Protein AF-A0A4Z0P5J8-F1 (afdb_monomer_lite)

Structure (mmCIF, N/CA/C/O backbone):
data_AF-A0A4Z0P5J8-F1
#
_entry.id   AF-A0A4Z0P5J8-F1
#
loop_
_atom_site.group_PDB
_atom_site.id
_atom_site.type_symbol
_atom_site.label_atom_id
_atom_site.label_alt_id
_atom_site.label_comp_id
_atom_site.label_asym_id
_atom_site.label_entity_id
_atom_site.label_seq_id
_atom_site.pdbx_PDB_ins_code
_atom_site.Cartn_x
_atom_site.Cartn_y
_atom_site.Cartn_z
_atom_site.occupancy
_atom_site.B_iso_or_equiv
_atom_site.auth_seq_id
_atom_site.auth_comp_id
_atom_site.auth_asym_id
_atom_site.auth_atom_id
_atom_site.pdbx_PDB_model_num
ATOM 1 N N . MET A 1 1 ? 1.317 -17.198 -16.810 1.00 52.41 1 MET A N 1
ATOM 2 C CA . MET A 1 1 ? 0.737 -15.903 -16.375 1.00 52.41 1 MET A CA 1
ATOM 3 C C . MET A 1 1 ? -0.678 -16.051 -15.799 1.00 52.41 1 MET A C 1
ATOM 5 O O . MET A 1 1 ? -0.883 -15.628 -14.674 1.00 52.41 1 MET A O 1
ATOM 9 N N . LYS A 1 2 ? -1.619 -16.729 -16.479 1.00 52.84 2 LYS A N 1
ATOM 10 C CA . LYS A 1 2 ? -3.013 -16.937 -16.008 1.00 52.84 2 LYS A CA 1
ATOM 11 C C . LYS A 1 2 ? -3.185 -17.664 -14.656 1.00 52.84 2 LYS A C 1
ATOM 13 O O . LYS A 1 2 ? -4.111 -17.359 -13.9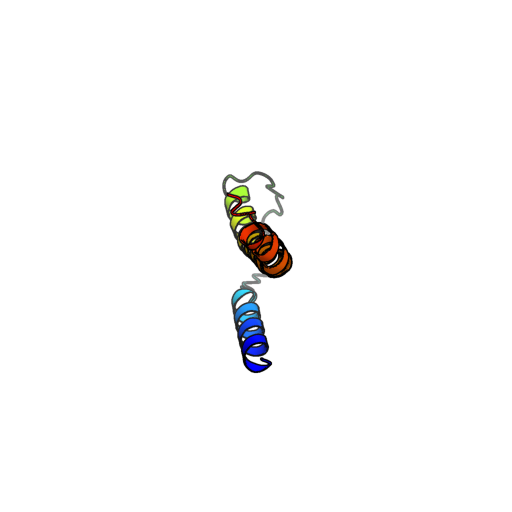14 1.00 52.84 2 LYS A O 1
ATOM 18 N N . ALA A 1 3 ? -2.296 -18.602 -14.324 1.00 57.22 3 ALA A N 1
ATOM 19 C CA . ALA A 1 3 ? -2.373 -19.350 -13.062 1.00 57.22 3 ALA A CA 1
ATOM 20 C C . ALA A 1 3 ? -2.002 -18.500 -11.830 1.00 57.22 3 ALA A C 1
ATOM 22 O O . ALA A 1 3 ? -2.603 -18.649 -10.771 1.00 57.22 3 ALA A O 1
ATOM 23 N N . LEU A 1 4 ? -1.066 -17.557 -11.993 1.00 64.25 4 LEU A N 1
ATOM 24 C CA . LEU A 1 4 ? -0.665 -16.619 -10.938 1.00 64.25 4 LEU A CA 1
ATOM 25 C C . LEU A 1 4 ? -1.778 -15.613 -10.635 1.00 64.25 4 LEU A C 1
ATOM 27 O O . LEU A 1 4 ? -2.062 -15.338 -9.475 1.00 64.25 4 LEU A O 1
ATOM 31 N N . THR A 1 5 ? -2.456 -15.115 -11.673 1.00 68.75 5 THR A N 1
ATOM 32 C CA . THR A 1 5 ? -3.602 -14.211 -11.508 1.00 68.75 5 THR A CA 1
ATOM 33 C C . THR A 1 5 ? -4.790 -14.905 -10.850 1.00 68.75 5 THR A C 1
ATOM 35 O O . THR A 1 5 ? -5.454 -14.300 -10.016 1.00 68.75 5 THR A O 1
ATOM 38 N N . ALA A 1 6 ? -5.032 -16.180 -11.176 1.00 70.31 6 ALA A N 1
ATOM 39 C CA . ALA A 1 6 ? -6.083 -16.966 -10.538 1.00 70.31 6 ALA A CA 1
ATOM 40 C C . ALA A 1 6 ? -5.778 -17.197 -9.051 1.00 70.31 6 ALA A C 1
ATOM 42 O O . ALA A 1 6 ? -6.617 -16.878 -8.219 1.00 70.31 6 ALA A O 1
ATOM 43 N N . GLY A 1 7 ? -4.560 -17.638 -8.708 1.00 74.94 7 GLY A N 1
ATOM 44 C CA . GLY A 1 7 ? -4.156 -17.853 -7.314 1.00 74.94 7 GLY A CA 1
ATOM 45 C C . GLY A 1 7 ? -4.197 -16.581 -6.462 1.00 74.94 7 GLY A C 1
ATOM 46 O O . GLY A 1 7 ? -4.654 -16.624 -5.322 1.00 74.94 7 GLY A O 1
ATOM 47 N N . LEU A 1 8 ? -3.804 -15.435 -7.030 1.00 76.56 8 LEU A N 1
ATOM 48 C CA . LEU A 1 8 ? -3.898 -14.137 -6.358 1.00 76.56 8 LEU A CA 1
ATOM 49 C C . LEU A 1 8 ? -5.357 -13.731 -6.102 1.00 76.56 8 LEU A C 1
ATOM 51 O O . LEU A 1 8 ? -5.684 -13.295 -5.003 1.00 76.56 8 LEU A O 1
ATOM 55 N N . LEU A 1 9 ? -6.241 -13.912 -7.089 1.00 73.88 9 LEU A N 1
ATOM 56 C CA . LEU A 1 9 ? -7.672 -13.627 -6.945 1.00 73.88 9 LEU A CA 1
ATOM 57 C C . LEU A 1 9 ? -8.334 -14.539 -5.909 1.00 73.88 9 LEU A C 1
ATOM 59 O O . LEU A 1 9 ? -9.152 -14.065 -5.128 1.00 73.88 9 LEU A O 1
ATOM 63 N N . THR A 1 10 ? -7.966 -15.822 -5.864 1.00 74.56 10 THR A N 1
ATOM 64 C CA . THR A 1 10 ? -8.502 -16.768 -4.875 1.00 74.56 10 THR A CA 1
ATOM 65 C C . THR A 1 10 ? -8.014 -16.439 -3.465 1.00 74.56 10 THR A C 1
ATOM 67 O O . THR A 1 10 ? -8.820 -16.415 -2.538 1.00 74.56 10 THR A O 1
ATOM 70 N N . ALA A 1 11 ? -6.729 -16.112 -3.298 1.00 73.31 11 ALA A N 1
ATOM 71 C CA . ALA A 1 11 ? -6.176 -15.678 -2.015 1.00 73.31 11 ALA A CA 1
ATOM 72 C C . ALA A 1 11 ? -6.823 -14.372 -1.525 1.00 73.31 11 ALA A C 1
ATOM 74 O O . ALA A 1 11 ? -7.140 -14.246 -0.345 1.00 73.31 11 ALA A O 1
ATOM 75 N N . LEU A 1 12 ? -7.090 -13.434 -2.438 1.00 74.25 12 LEU A N 1
ATOM 76 C CA . LEU A 1 12 ? -7.779 -12.182 -2.139 1.00 74.25 12 LEU A CA 1
ATOM 77 C C . LEU A 1 12 ? -9.240 -12.418 -1.721 1.00 74.25 12 LEU A C 1
ATOM 79 O O . LEU A 1 12 ? -9.711 -11.809 -0.766 1.00 74.25 12 LEU A O 1
ATOM 83 N N . PHE A 1 13 ? -9.941 -13.346 -2.379 1.00 67.62 13 PHE A N 1
ATOM 84 C CA . PHE A 1 13 ? -11.312 -13.720 -2.018 1.00 67.62 13 PHE A CA 1
ATOM 85 C C . PHE A 1 13 ? -11.400 -14.401 -0.645 1.00 67.62 13 PHE A C 1
ATOM 87 O O . PHE A 1 13 ? -12.349 -14.162 0.098 1.00 67.62 13 PHE A O 1
ATOM 94 N N . LEU A 1 14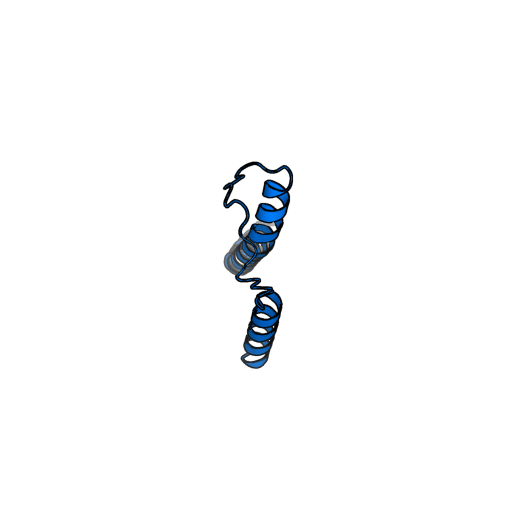 ? -10.403 -15.217 -0.290 1.00 66.19 14 LEU A N 1
ATOM 95 C CA . LEU A 1 14 ? -10.295 -15.856 1.025 1.00 66.19 14 LEU A CA 1
ATOM 96 C C . LEU A 1 14 ? -9.964 -14.856 2.141 1.00 66.19 14 LEU A C 1
ATOM 98 O O . LEU A 1 14 ? -10.471 -15.005 3.248 1.00 66.19 14 LEU A O 1
ATOM 102 N N . LEU A 1 15 ? -9.177 -13.815 1.850 1.00 62.97 15 LEU A N 1
ATOM 103 C CA . LEU A 1 15 ? -8.861 -12.751 2.811 1.00 62.97 15 LEU A CA 1
ATOM 104 C C . LEU 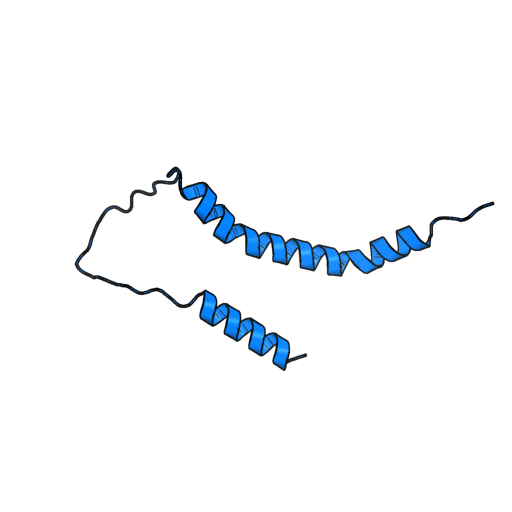A 1 15 ? -10.051 -11.812 3.085 1.00 62.97 15 LEU A C 1
ATOM 106 O O . LEU A 1 15 ? -10.134 -11.227 4.160 1.00 62.97 15 LEU A O 1
ATOM 110 N N . ILE A 1 16 ? -10.960 -11.666 2.114 1.00 61.53 16 ILE A N 1
ATOM 111 C CA . ILE A 1 16 ? -12.149 -10.791 2.173 1.00 61.53 16 ILE A CA 1
ATOM 112 C C . ILE A 1 16 ? -13.410 -11.576 2.601 1.00 61.53 16 ILE A C 1
ATOM 114 O O . ILE A 1 16 ? -14.499 -11.011 2.707 1.00 61.53 16 ILE A O 1
ATOM 118 N N . GLY A 1 17 ? -13.277 -12.882 2.873 1.00 53.19 17 GLY A N 1
ATOM 119 C CA . GLY A 1 17 ? -14.375 -13.746 3.304 1.00 53.19 17 GLY A CA 1
ATOM 120 C C . GLY A 1 17 ? -15.172 -13.117 4.457 1.00 53.19 17 GLY A C 1
ATOM 121 O O . GLY A 1 17 ? -14.582 -12.673 5.445 1.00 53.19 17 GLY A O 1
ATOM 122 N N . PRO A 1 18 ? -16.511 -13.041 4.349 1.00 52.88 18 PRO A N 1
ATOM 123 C CA . PRO A 1 18 ? -17.313 -12.290 5.289 1.00 52.88 18 PRO A CA 1
ATOM 124 C C . PRO A 1 18 ? -17.320 -13.057 6.606 1.00 52.88 18 PRO A C 1
ATOM 126 O O . PRO A 1 18 ? -17.859 -14.161 6.695 1.00 52.88 18 PRO A O 1
ATOM 129 N N . VAL A 1 19 ? -16.764 -12.460 7.654 1.00 53.19 19 VAL A N 1
ATOM 130 C CA . VAL A 1 19 ? -17.022 -12.865 9.040 1.00 53.19 19 VAL A CA 1
ATOM 131 C C . VAL A 1 19 ? -18.474 -12.486 9.361 1.00 53.19 19 VAL A C 1
ATOM 133 O O . VAL A 1 19 ? -18.775 -11.521 10.058 1.00 53.19 19 VAL A O 1
ATOM 136 N N . ALA A 1 20 ? -19.414 -13.203 8.746 1.00 52.09 20 ALA A N 1
ATOM 137 C CA . ALA A 1 20 ? -20.847 -13.003 8.873 1.00 52.09 20 ALA A CA 1
ATOM 138 C C . ALA A 1 20 ? -21.348 -13.671 10.159 1.00 52.09 20 ALA A C 1
ATOM 140 O O . ALA A 1 20 ? -22.053 -14.675 10.132 1.00 52.09 20 ALA A O 1
ATOM 141 N N . LEU A 1 21 ? -21.011 -13.082 11.305 1.00 52.75 21 LEU A N 1
ATOM 142 C CA . LEU A 1 21 ? -21.705 -13.325 12.571 1.00 52.75 21 LEU A CA 1
ATOM 143 C C . LEU A 1 21 ? -22.927 -12.398 12.641 1.00 52.75 21 LEU A C 1
ATOM 145 O O . LEU A 1 21 ? -22.981 -11.419 13.381 1.00 52.75 21 LEU A O 1
ATOM 149 N N . ALA A 1 22 ? -23.916 -12.686 11.795 1.00 47.06 22 ALA A N 1
ATOM 150 C CA . ALA A 1 22 ? -25.178 -11.960 11.746 1.00 47.06 22 ALA A CA 1
ATOM 151 C C . ALA A 1 22 ? -26.121 -12.415 12.879 1.00 47.06 22 ALA A C 1
ATOM 153 O O . ALA A 1 22 ? -27.062 -13.176 12.658 1.00 47.06 22 ALA A O 1
ATOM 154 N N . CYS A 1 23 ? -25.907 -11.917 14.099 1.00 54.22 23 CYS A N 1
ATOM 155 C CA . CYS A 1 23 ? -26.900 -12.007 15.174 1.00 54.22 23 CYS A CA 1
ATOM 156 C C . CYS A 1 23 ? -28.009 -10.966 14.956 1.00 54.22 23 CYS A C 1
ATOM 158 O O . CYS A 1 23 ? -27.874 -9.798 15.319 1.00 54.22 23 CYS A O 1
ATOM 160 N N . ARG A 1 24 ? -29.140 -11.396 14.379 1.00 55.78 24 ARG A N 1
ATOM 161 C CA . ARG A 1 24 ? -30.301 -10.539 14.053 1.00 55.78 24 ARG A CA 1
ATOM 162 C C . ARG A 1 24 ? -30.977 -9.845 15.248 1.00 55.78 24 ARG A C 1
ATOM 164 O O . ARG A 1 24 ? -31.752 -8.923 15.022 1.00 55.78 24 ARG A O 1
ATOM 171 N N . VAL A 1 25 ? -30.699 -10.256 16.487 1.00 57.41 25 VAL A N 1
ATOM 172 C CA . VAL A 1 25 ? -31.331 -9.703 17.709 1.00 57.41 25 VAL A CA 1
ATOM 173 C C . VAL A 1 25 ? -30.355 -8.858 18.548 1.00 57.41 25 VAL A C 1
ATOM 175 O O . VAL A 1 25 ? -30.740 -8.235 19.532 1.00 57.41 25 VAL A O 1
ATOM 178 N N . CYS A 1 26 ? -29.098 -8.724 18.121 1.00 55.78 26 CYS A N 1
ATOM 179 C CA . CYS A 1 26 ? -28.111 -7.873 18.781 1.00 55.78 26 CYS A CA 1
ATOM 180 C C . CYS A 1 26 ? -28.028 -6.511 18.078 1.00 55.78 26 CYS A C 1
ATOM 182 O O . CYS A 1 26 ? -27.128 -6.266 17.280 1.00 55.78 26 CYS A O 1
ATOM 184 N N . ARG A 1 27 ? -28.947 -5.585 18.360 1.00 65.75 27 ARG A N 1
ATOM 185 C CA . ARG A 1 27 ? -28.682 -4.159 18.091 1.00 65.75 27 ARG A CA 1
ATOM 186 C C . ARG A 1 27 ? -27.768 -3.632 19.203 1.00 65.75 27 ARG A C 1
ATOM 188 O O . ARG A 1 27 ? -28.197 -3.622 20.353 1.00 65.75 27 ARG A O 1
ATOM 195 N N . PRO A 1 28 ? -26.567 -3.118 18.885 1.00 54.44 28 PRO A N 1
ATOM 196 C CA . PRO A 1 28 ? -26.178 -1.878 19.551 1.00 54.44 28 PRO A CA 1
ATOM 197 C C . PRO A 1 28 ? -25.422 -0.897 18.644 1.00 54.44 28 PRO A C 1
ATOM 199 O O . PRO A 1 28 ? -24.494 -1.246 17.927 1.00 54.44 28 PRO A O 1
ATOM 202 N N . LYS A 1 29 ? -25.869 0.361 18.732 1.00 52.47 29 LYS A N 1
ATOM 203 C CA . LYS A 1 29 ? -25.172 1.614 18.412 1.00 52.47 29 LYS A CA 1
ATOM 204 C C . LYS A 1 29 ? -24.270 1.597 17.175 1.00 52.47 29 LYS A C 1
ATOM 206 O O . LYS A 1 29 ? -23.063 1.409 17.258 1.00 52.47 29 LYS A O 1
ATOM 211 N N . VAL A 1 30 ? -24.845 2.043 16.060 1.00 55.53 30 VAL A N 1
ATOM 212 C CA . VAL A 1 30 ? -24.081 2.759 15.029 1.00 55.53 30 VAL A CA 1
ATOM 213 C C . VAL A 1 30 ? -23.711 4.135 15.605 1.00 55.53 30 VAL A C 1
ATOM 215 O O . VAL A 1 30 ? -24.208 5.167 15.171 1.00 55.53 30 VAL A O 1
ATOM 218 N N . GLN A 1 31 ? -22.894 4.166 16.661 1.00 51.12 31 GLN A N 1
ATOM 219 C CA . GLN A 1 31 ? -22.045 5.324 16.875 1.00 51.12 31 GLN A CA 1
ATOM 220 C C . GLN A 1 31 ? -21.009 5.209 15.770 1.00 51.12 31 GLN A C 1
ATOM 222 O O . GLN A 1 31 ? -20.136 4.345 15.819 1.00 51.12 31 GLN A O 1
ATOM 227 N N . ALA A 1 32 ? -21.134 6.059 14.755 1.00 56.81 32 ALA A N 1
ATOM 228 C CA . ALA A 1 32 ? -19.999 6.452 13.943 1.00 56.81 32 ALA A CA 1
ATOM 229 C C . ALA A 1 32 ? -18.999 7.126 14.894 1.00 56.81 32 ALA A C 1
ATOM 231 O O . ALA A 1 32 ? -18.920 8.346 15.003 1.00 56.81 32 ALA A O 1
ATOM 232 N N . ALA A 1 33 ? -18.302 6.319 15.686 1.00 52.53 33 ALA A N 1
ATOM 233 C CA . ALA A 1 33 ? -17.187 6.741 16.494 1.00 52.53 33 ALA A CA 1
ATOM 234 C C . ALA A 1 33 ? -16.021 6.882 15.514 1.00 52.53 33 ALA A C 1
ATOM 236 O O . ALA A 1 33 ? -15.156 6.022 15.405 1.00 52.53 33 ALA A O 1
ATOM 237 N N . ILE A 1 34 ? -16.069 7.962 14.730 1.00 53.59 34 ILE A N 1
ATOM 238 C CA . ILE A 1 34 ? -15.060 8.328 13.727 1.00 53.59 34 ILE A CA 1
ATOM 239 C C . ILE A 1 34 ? -13.692 8.546 14.410 1.00 53.59 34 ILE A C 1
ATOM 241 O O . ILE A 1 34 ? -12.655 8.518 13.761 1.00 53.59 34 ILE A O 1
ATOM 245 N N . HIS A 1 35 ? -13.677 8.691 15.740 1.00 55.12 35 HIS A N 1
ATOM 246 C CA . HIS A 1 35 ? -12.480 8.870 16.555 1.00 55.12 35 HIS A CA 1
ATOM 247 C C . HIS A 1 35 ? -12.482 7.927 17.767 1.00 55.12 35 HIS A C 1
ATOM 249 O O . HIS A 1 35 ? -12.501 8.366 18.914 1.00 55.12 35 HIS A O 1
ATOM 255 N N . THR A 1 36 ? -12.507 6.613 17.539 1.00 68.00 36 THR A N 1
ATOM 256 C CA . THR A 1 36 ? -11.998 5.675 18.554 1.00 68.00 36 THR A CA 1
ATOM 257 C C . THR A 1 36 ? -10.468 5.648 18.488 1.00 68.00 36 THR A C 1
ATOM 259 O O . THR A 1 36 ? -9.912 5.893 17.415 1.00 68.00 36 THR A O 1
ATOM 262 N N . PRO A 1 37 ? -9.756 5.332 19.585 1.00 67.31 37 PRO A N 1
ATOM 263 C CA . PRO A 1 37 ? -8.299 5.150 19.532 1.00 67.31 37 PRO A CA 1
ATOM 264 C C . PRO A 1 37 ? -7.883 4.086 18.498 1.00 67.31 37 PRO A C 1
ATOM 266 O O . PRO A 1 37 ? -6.828 4.193 17.881 1.00 67.31 37 PRO A O 1
ATOM 269 N N . GLU A 1 38 ? -8.768 3.123 18.232 1.00 73.88 38 GLU A N 1
ATOM 270 C CA . GLU A 1 38 ? -8.571 2.051 17.252 1.00 73.88 38 GLU A CA 1
ATOM 271 C C . GLU A 1 38 ? -8.827 2.476 15.795 1.00 73.88 38 GLU A C 1
ATOM 273 O O . GLU A 1 38 ? -8.493 1.744 14.864 1.00 73.88 38 GLU A O 1
ATOM 278 N N . TYR A 1 39 ? -9.419 3.653 15.559 1.00 74.38 39 TYR A N 1
ATOM 279 C CA . TYR A 1 39 ? -9.787 4.116 14.217 1.00 74.38 39 TYR A CA 1
ATOM 280 C C . TYR A 1 39 ? -8.568 4.220 13.301 1.00 74.38 39 TYR A C 1
ATOM 282 O O . TYR A 1 39 ? -8.596 3.725 12.177 1.00 74.38 39 TYR A O 1
ATOM 290 N N . THR A 1 40 ? -7.477 4.809 13.792 1.00 77.56 40 THR A N 1
ATOM 291 C CA . THR A 1 40 ? -6.241 4.975 13.018 1.00 77.56 40 THR A CA 1
ATOM 292 C C . THR A 1 40 ? -5.617 3.628 12.670 1.00 77.56 40 THR A C 1
ATOM 294 O O . THR A 1 40 ? -5.149 3.446 11.550 1.00 77.56 40 THR A O 1
ATOM 297 N N . VAL A 1 41 ? -5.647 2.669 13.600 1.00 80.75 41 VAL A N 1
ATOM 298 C CA . VAL A 1 41 ? -5.100 1.322 13.389 1.00 80.75 41 VAL A CA 1
ATOM 299 C C . VAL A 1 41 ? -5.930 0.569 12.352 1.00 80.75 41 VAL A C 1
ATOM 301 O O . VAL A 1 41 ? -5.372 0.011 11.406 1.00 80.75 41 VAL A O 1
ATOM 304 N N . ASN A 1 42 ? -7.258 0.617 12.456 1.00 82.12 42 ASN A N 1
ATOM 305 C CA . ASN A 1 42 ? -8.148 0.000 11.474 1.00 82.12 42 ASN A CA 1
ATOM 306 C C . ASN A 1 42 ? -7.999 0.642 10.091 1.00 82.12 42 ASN A C 1
ATOM 308 O O . ASN A 1 42 ? -7.910 -0.067 9.089 1.00 82.12 42 ASN A O 1
ATOM 312 N N . LEU A 1 43 ? -7.930 1.974 10.031 1.00 83.25 43 LEU A N 1
ATOM 313 C CA . LEU A 1 43 ? -7.768 2.707 8.781 1.00 83.25 43 LEU A CA 1
ATOM 314 C C . LEU A 1 43 ? -6.417 2.399 8.131 1.00 83.25 43 LEU A C 1
ATOM 316 O O . LEU A 1 43 ? -6.361 2.165 6.927 1.00 83.25 43 LEU A O 1
ATOM 320 N N . LEU A 1 44 ? -5.344 2.335 8.923 1.00 86.19 44 LEU A N 1
ATOM 321 C CA . LEU A 1 44 ? -4.020 1.949 8.450 1.00 86.19 44 LEU A CA 1
ATOM 322 C C . LEU A 1 44 ? -4.025 0.512 7.928 1.00 86.19 44 LEU A C 1
ATOM 324 O O . LEU A 1 44 ? -3.547 0.278 6.828 1.00 86.19 44 LEU A O 1
ATOM 328 N N . THR A 1 45 ? -4.617 -0.434 8.656 1.00 85.69 45 THR A N 1
ATOM 329 C CA . THR A 1 45 ? -4.718 -1.839 8.220 1.00 85.69 45 THR A CA 1
ATOM 330 C C . THR A 1 45 ? -5.451 -1.967 6.880 1.00 85.69 45 THR A C 1
ATOM 332 O O . THR A 1 45 ? -5.095 -2.809 6.058 1.00 85.69 45 THR A O 1
ATOM 335 N N . LEU A 1 46 ? -6.436 -1.098 6.628 1.00 85.44 46 LEU A N 1
ATOM 336 C CA . LEU A 1 46 ? -7.191 -1.067 5.378 1.00 85.44 46 LEU A CA 1
ATOM 337 C C . LEU A 1 46 ? -6.430 -0.375 4.233 1.00 85.44 46 LEU A C 1
ATOM 339 O O . LEU A 1 46 ? -6.417 -0.875 3.109 1.00 85.44 46 LEU A O 1
ATOM 343 N N . LEU A 1 47 ? -5.796 0.772 4.498 1.00 91.00 47 LEU A N 1
ATOM 344 C CA . LEU A 1 47 ? -5.109 1.573 3.477 1.00 91.00 47 LEU A CA 1
ATOM 345 C C . LEU A 1 47 ? -3.710 1.057 3.140 1.00 91.00 47 LEU A C 1
ATOM 347 O O . LEU A 1 47 ? -3.271 1.220 2.005 1.00 91.00 47 LEU A O 1
ATOM 351 N N . LEU A 1 48 ? -3.006 0.446 4.091 1.00 91.38 48 LEU A N 1
ATOM 352 C CA . LEU A 1 48 ? -1.642 -0.048 3.917 1.00 91.38 48 LEU A CA 1
ATOM 353 C C . LEU A 1 48 ? -1.494 -1.015 2.728 1.00 91.38 48 LEU A C 1
ATOM 355 O O . LEU A 1 48 ? -0.610 -0.770 1.905 1.00 91.38 48 LEU A O 1
ATOM 359 N N . PRO A 1 49 ? -2.333 -2.060 2.557 1.00 87.31 49 PRO A N 1
ATOM 360 C CA . PRO A 1 49 ? -2.209 -2.949 1.403 1.00 87.31 49 PRO A CA 1
ATOM 361 C C . PRO A 1 49 ? -2.483 -2.223 0.080 1.00 87.31 49 PRO A C 1
ATOM 363 O O . PRO A 1 49 ? -1.803 -2.483 -0.910 1.00 87.31 49 PRO A O 1
ATOM 366 N N . VAL A 1 50 ? -3.426 -1.275 0.062 1.00 93.25 50 VAL A N 1
ATOM 367 C CA . VAL A 1 50 ? -3.745 -0.477 -1.132 1.00 93.25 50 VAL A CA 1
ATOM 368 C C . VAL A 1 50 ? -2.574 0.436 -1.499 1.00 93.25 50 VAL A C 1
ATOM 370 O O . VAL A 1 50 ? -2.141 0.453 -2.650 1.00 93.25 50 VAL A O 1
ATOM 373 N N . GLY A 1 51 ? -2.014 1.149 -0.520 1.00 93.12 51 GLY A N 1
ATOM 374 C CA . GLY A 1 51 ? -0.846 2.009 -0.703 1.00 93.12 51 GLY A CA 1
ATOM 375 C C . GLY A 1 51 ? 0.383 1.229 -1.170 1.00 93.12 51 GLY A C 1
ATOM 376 O O . GLY A 1 51 ? 1.069 1.664 -2.093 1.00 93.12 51 GLY A O 1
ATOM 377 N N . ALA A 1 52 ? 0.621 0.042 -0.604 1.00 94.19 52 ALA A N 1
ATOM 378 C CA . ALA A 1 52 ? 1.695 -0.846 -1.038 1.00 94.19 52 ALA A CA 1
ATOM 379 C C . ALA A 1 52 ? 1.520 -1.285 -2.500 1.00 94.19 52 ALA A C 1
ATOM 381 O O . ALA A 1 52 ? 2.479 -1.241 -3.271 1.00 94.19 52 ALA A O 1
ATOM 382 N N . LEU A 1 53 ? 0.298 -1.648 -2.908 1.00 93.12 53 LEU A N 1
ATOM 383 C CA . LEU A 1 53 ? 0.000 -2.025 -4.292 1.00 93.12 53 LEU A CA 1
ATOM 384 C C . LEU A 1 53 ? 0.238 -0.865 -5.267 1.00 93.12 53 LEU A C 1
ATOM 386 O O . LEU A 1 53 ? 0.825 -1.063 -6.330 1.00 93.12 53 LEU A O 1
ATOM 390 N N . LEU A 1 54 ? -0.189 0.345 -4.893 1.00 94.00 54 LEU A N 1
ATOM 391 C CA . LEU A 1 54 ? -0.004 1.554 -5.697 1.00 94.00 54 LEU A CA 1
ATOM 392 C C . LEU A 1 54 ? 1.475 1.914 -5.849 1.00 94.00 54 LEU A C 1
ATOM 394 O O . LEU A 1 54 ? 1.920 2.204 -6.959 1.00 94.00 54 LEU A O 1
ATOM 398 N N . LEU A 1 55 ? 2.250 1.852 -4.763 1.00 93.62 55 LEU A N 1
ATOM 399 C CA . LEU A 1 55 ? 3.693 2.081 -4.810 1.00 93.62 55 LEU A CA 1
ATOM 400 C C . LEU A 1 55 ? 4.397 1.043 -5.683 1.00 93.62 55 LEU A C 1
ATOM 402 O O . LEU A 1 55 ? 5.235 1.406 -6.503 1.00 93.62 55 LEU A O 1
ATOM 406 N N . LEU A 1 56 ? 4.035 -0.234 -5.559 1.00 93.75 56 LEU A N 1
ATOM 407 C CA . LEU A 1 56 ? 4.625 -1.299 -6.364 1.00 93.75 56 LEU A CA 1
ATOM 408 C C . LEU A 1 56 ? 4.306 -1.106 -7.852 1.00 93.75 56 LEU A C 1
ATOM 410 O O . LEU A 1 56 ? 5.206 -1.192 -8.688 1.00 93.75 56 LEU A O 1
ATOM 414 N N . ALA A 1 57 ? 3.061 -0.760 -8.185 1.00 91.88 57 ALA A N 1
ATOM 415 C CA . ALA A 1 57 ? 2.664 -0.430 -9.551 1.00 91.88 57 ALA A CA 1
ATOM 416 C C . ALA A 1 57 ? 3.440 0.779 -10.099 1.00 91.88 57 ALA A C 1
ATOM 418 O O . ALA A 1 57 ? 3.941 0.727 -11.222 1.00 91.88 57 ALA A O 1
ATOM 419 N N . ALA A 1 58 ? 3.599 1.837 -9.299 1.00 92.69 58 ALA A N 1
ATOM 420 C CA . ALA A 1 58 ? 4.373 3.015 -9.679 1.00 92.69 58 ALA A CA 1
ATOM 421 C C . ALA A 1 58 ? 5.850 2.670 -9.924 1.00 92.69 58 ALA A C 1
ATOM 423 O O . ALA A 1 58 ? 6.408 3.064 -10.946 1.00 92.69 58 ALA A O 1
ATOM 424 N N . VAL A 1 59 ? 6.477 1.889 -9.041 1.00 91.69 59 VAL A N 1
ATOM 425 C CA . VAL A 1 59 ? 7.869 1.447 -9.208 1.00 91.69 59 VAL A CA 1
ATOM 426 C C . VAL A 1 59 ? 8.026 0.640 -10.489 1.00 91.69 59 VAL A C 1
ATOM 428 O O . VAL A 1 59 ? 8.923 0.935 -11.269 1.00 91.69 59 VAL A O 1
ATOM 431 N N . VAL A 1 60 ? 7.150 -0.331 -10.755 1.00 93.06 60 VAL A N 1
ATOM 432 C CA . VAL A 1 60 ? 7.211 -1.136 -11.986 1.00 93.06 60 VAL A CA 1
ATOM 433 C C . VAL A 1 60 ? 7.042 -0.261 -13.231 1.00 93.06 60 VAL A C 1
ATOM 435 O O . VAL A 1 60 ? 7.762 -0.449 -14.211 1.00 93.06 60 VAL A O 1
ATOM 438 N N . PHE A 1 61 ? 6.139 0.719 -13.188 1.00 92.56 61 PHE A N 1
ATOM 439 C CA . PHE A 1 61 ? 5.884 1.623 -14.308 1.00 92.56 61 PHE A CA 1
ATOM 440 C C . PHE A 1 61 ? 7.054 2.582 -14.583 1.00 92.56 61 PHE A C 1
ATOM 442 O O . PHE A 1 61 ? 7.441 2.771 -15.735 1.00 92.56 61 PHE A O 1
ATOM 449 N N . TYR A 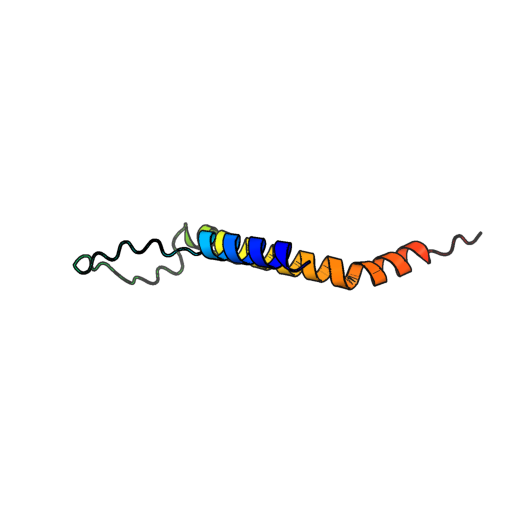1 62 ? 7.647 3.168 -13.539 1.00 91.12 62 TYR A N 1
ATOM 450 C CA . TYR A 1 62 ? 8.727 4.153 -13.669 1.00 91.12 62 TYR A CA 1
ATOM 451 C C . TYR A 1 62 ? 10.136 3.543 -13.684 1.00 91.12 62 TYR A C 1
ATOM 453 O O . TYR A 1 62 ? 11.077 4.214 -14.111 1.00 91.12 62 TYR A O 1
ATOM 461 N N . ALA A 1 63 ? 10.304 2.277 -13.293 1.00 87.75 63 ALA A N 1
ATOM 462 C CA . ALA A 1 63 ? 11.571 1.545 -13.334 1.00 87.75 63 ALA A CA 1
ATOM 463 C C . ALA A 1 63 ? 12.367 1.714 -14.643 1.00 87.75 63 ALA A C 1
ATOM 465 O O . ALA A 1 63 ? 13.564 1.996 -14.552 1.00 87.75 63 ALA A O 1
ATOM 466 N N . PRO A 1 64 ? 11.780 1.596 -15.854 1.00 81.44 64 PRO A N 1
ATOM 467 C CA . PRO A 1 64 ? 12.541 1.776 -17.091 1.00 81.44 64 PRO A CA 1
ATOM 468 C C . PRO A 1 64 ? 13.075 3.204 -17.269 1.00 81.44 64 PRO A C 1
ATOM 470 O O . PRO A 1 64 ? 14.204 3.372 -17.721 1.00 81.44 64 PRO A O 1
ATOM 473 N N . ILE A 1 65 ? 12.314 4.226 -16.867 1.00 83.94 65 ILE A N 1
ATOM 474 C CA . ILE A 1 65 ? 12.702 5.643 -16.977 1.00 83.94 65 ILE A CA 1
ATOM 475 C C . ILE A 1 65 ? 13.804 5.985 -15.967 1.00 83.94 65 ILE A C 1
ATOM 477 O O . ILE A 1 65 ? 14.757 6.694 -16.286 1.00 83.94 65 ILE A O 1
ATOM 481 N N . ILE A 1 66 ? 13.698 5.454 -14.748 1.00 79.12 66 ILE A N 1
ATOM 482 C CA . ILE A 1 66 ? 14.725 5.610 -13.712 1.00 79.12 66 ILE A CA 1
ATOM 483 C C . ILE A 1 66 ? 16.017 4.916 -14.152 1.00 79.12 66 ILE A C 1
ATOM 485 O O . ILE A 1 66 ? 17.099 5.494 -14.051 1.00 79.12 66 ILE A O 1
ATOM 489 N N . LYS A 1 67 ? 15.906 3.701 -14.702 1.00 81.62 67 LYS A N 1
ATOM 490 C CA . LYS A 1 67 ? 17.050 2.933 -15.194 1.00 81.62 67 LYS A CA 1
ATOM 491 C C . LYS A 1 67 ? 17.790 3.680 -16.298 1.00 81.62 67 LYS A C 1
ATOM 493 O O . LYS A 1 67 ? 19.004 3.805 -16.198 1.00 81.62 67 LYS A O 1
ATOM 498 N N . THR A 1 68 ? 17.086 4.216 -17.298 1.00 79.88 68 THR A N 1
ATOM 499 C CA . THR A 1 68 ? 17.734 4.948 -18.396 1.00 79.88 68 THR A CA 1
ATOM 500 C C . THR A 1 68 ? 18.444 6.211 -17.917 1.00 79.88 68 THR A C 1
ATOM 502 O O . THR A 1 68 ? 19.576 6.440 -18.333 1.00 79.88 68 THR A O 1
ATOM 505 N N . ARG A 1 69 ? 17.843 6.973 -16.991 1.00 76.31 69 ARG A N 1
ATOM 506 C CA . ARG A 1 69 ? 18.445 8.172 -16.373 1.00 76.31 69 ARG A CA 1
ATOM 507 C C . ARG A 1 69 ? 19.704 7.865 -15.556 1.00 76.31 69 ARG A C 1
ATOM 509 O O . ARG A 1 69 ? 20.649 8.64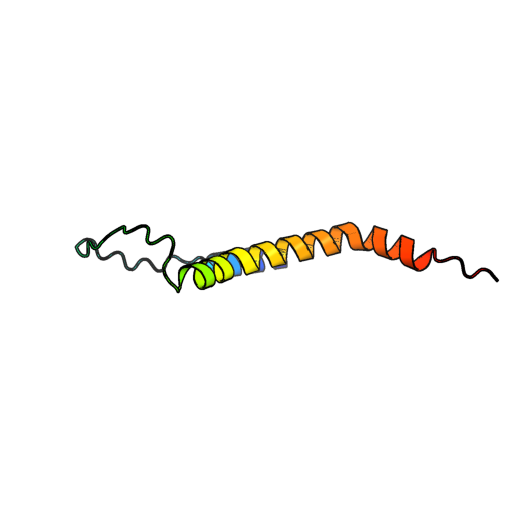4 -15.594 1.00 76.31 69 ARG A O 1
ATOM 516 N N . LEU A 1 70 ? 19.723 6.748 -14.827 1.00 75.00 70 LEU A N 1
ATOM 517 C CA . LEU A 1 70 ? 20.877 6.332 -14.020 1.00 75.00 70 LEU A CA 1
ATOM 518 C C . LEU A 1 70 ? 22.016 5.776 -14.884 1.00 75.00 70 LEU A C 1
ATOM 520 O O . LEU A 1 70 ? 23.182 6.024 -14.595 1.00 75.00 70 LEU A O 1
ATOM 524 N N . THR A 1 71 ? 21.696 5.060 -15.966 1.00 70.50 71 THR A N 1
ATOM 525 C CA . THR A 1 71 ? 22.705 4.552 -16.910 1.00 70.50 71 THR A CA 1
ATOM 526 C C . THR A 1 71 ? 23.242 5.619 -17.861 1.00 70.50 71 THR A C 1
ATOM 528 O O . THR A 1 71 ? 24.312 5.433 -18.423 1.00 70.50 71 THR A O 1
ATOM 531 N N . SER A 1 72 ? 22.522 6.730 -18.050 1.00 61.69 72 SER A N 1
ATOM 532 C CA . SER A 1 72 ? 22.954 7.854 -18.886 1.00 61.69 72 SER A CA 1
ATOM 533 C C . SER A 1 72 ? 23.793 8.890 -18.134 1.00 61.69 72 SER A C 1
ATOM 535 O O . SER A 1 72 ? 23.971 9.990 -18.652 1.00 61.69 72 SER A O 1
ATOM 537 N N . SER A 1 73 ? 24.265 8.593 -16.916 1.00 55.19 73 SER A N 1
ATOM 538 C CA . SER A 1 73 ? 25.245 9.458 -16.25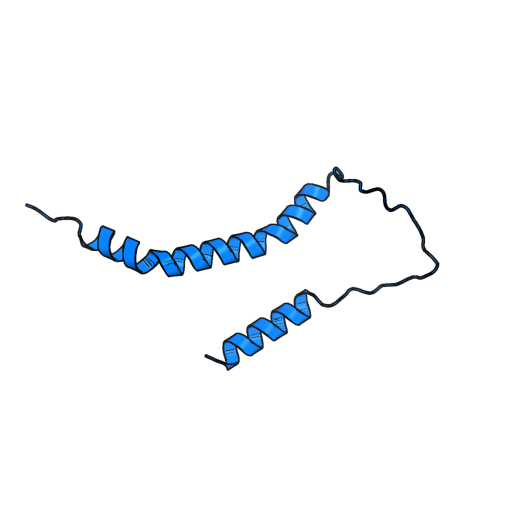6 1.00 55.19 73 SER A CA 1
ATOM 539 C C . SER A 1 73 ? 26.475 9.560 -17.166 1.00 55.19 73 SER A C 1
ATOM 541 O O . SER A 1 73 ? 27.077 8.523 -17.469 1.00 55.19 73 SER A O 1
ATOM 543 N N . PRO A 1 74 ? 26.833 10.757 -17.663 1.00 56.66 74 PRO A N 1
ATOM 544 C CA . PRO A 1 74 ? 28.002 10.911 -18.500 1.00 56.66 74 PRO A CA 1
ATOM 545 C C . PRO A 1 74 ? 29.216 10.678 -17.607 1.00 56.66 74 PRO A C 1
ATOM 547 O O . PRO A 1 74 ? 29.615 11.536 -16.826 1.00 56.66 74 PRO A O 1
ATOM 550 N N . ALA A 1 75 ? 29.818 9.499 -17.727 1.00 58.97 75 ALA A N 1
ATOM 551 C CA . ALA A 1 75 ? 31.233 9.349 -17.449 1.00 58.97 75 ALA A CA 1
ATOM 552 C C . ALA A 1 75 ? 31.982 10.166 -18.518 1.00 58.97 75 ALA A C 1
ATOM 554 O O . ALA A 1 75 ? 32.333 9.660 -19.581 1.00 58.97 75 ALA A O 1
ATOM 555 N N . HIS A 1 76 ? 32.096 11.471 -18.303 1.00 52.56 76 HIS A N 1
ATOM 556 C CA . HIS A 1 76 ? 33.087 12.350 -18.921 1.00 52.56 76 HIS A CA 1
ATOM 557 C C . HIS A 1 76 ? 33.875 12.869 -17.705 1.00 52.56 76 HIS A C 1
ATOM 559 O O . HIS A 1 76 ? 33.274 13.468 -16.818 1.00 52.56 76 HIS A O 1
ATOM 565 N N . GLY A 1 77 ? 35.126 12.474 -17.471 1.00 43.78 77 GLY A N 1
ATOM 566 C CA . GLY A 1 77 ? 36.229 12.505 -18.426 1.00 43.78 77 GLY A CA 1
ATOM 567 C C . GLY A 1 77 ? 36.948 13.818 -18.194 1.00 43.78 77 GLY A C 1
ATOM 568 O O . GLY A 1 77 ? 36.428 14.824 -18.716 1.00 43.78 77 GLY A O 1
#

pLDDT: mean 71.3, std 15.2, range [43.78, 94.19]

Organism: NCBI:txid2510796

Foldseek 3Di:
DVVVVVVVVVVVCVVVPDPPPPPVPDDDDPPCPCDDVCNVVVVCVVCVVVVVVVVVVVCVVCVVVVVVVVVPPDPDD

Radius of gyration: 22.07 Å; chains: 1; bounding box: 68×32×38 Å

Sequence (77 aa):
MKALTAGLLTALFLLIGPVALACRVCRPKVQAAIHTPEYTVNLLTLLLPVGALLLLAAVVFYAPIIKTRLTSSPAHG

Secondary structure (DSSP, 8-state):
-HHHHHHHHHHHHHHT-------TT--------TT-TTHHHHHHHHHHHHHHHHHHHHHHHHHHHHHHHHHT-----